Protein AF-A0A2P7TCC8-F1 (afdb_monomer_lite)

pLDDT: mean 78.81, std 8.93, range [52.03, 91.0]

Sequence (115 aa):
MKTFHYLALLPLLWLTAFYTLCIRTWLWVGHLPNSTSPNPTEIPFTIHYQLVYNSLIFVLSAPVLWVGATLFFWLFKKQSPLSQPKYLIFNFCSYFILFLIIQTDPFGLINWLAD

Secondary structure (DSSP, 8-state):
--HHHHHHHHHHHHHHHHHHHHHHHHHHHSS---TTSPPGGGS--SS-HHHHHHHHHHHHHHHHHHHHHHHHHHHHH---TTS-HHHHHHHHHHHHHHHHHHHH-GGGHHHHHH-

Foldseek 3Di:
DCVLLVLLCLLVVLVVVLVVLQVVLCVVQVHGDAPPRDQQVPDPDPPRLVVSVVSVVVNVCSVVVVVVVQVCCCVPVVDHPCPDVVSVVSSVVSVVVSVCCVVCVVRHSVVSSVD

Structure (mmCIF, N/CA/C/O backbone):
data_AF-A0A2P7TCC8-F1
#
_entry.id   AF-A0A2P7TCC8-F1
#
loop_
_atom_site.group_PDB
_atom_site.id
_atom_site.type_symbol
_atom_site.label_atom_id
_atom_site.label_alt_id
_atom_site.label_comp_id
_atom_site.label_asym_id
_atom_site.label_entity_id
_atom_site.label_seq_id
_atom_site.pdbx_PDB_ins_code
_atom_site.Cartn_x
_atom_site.Cartn_y
_atom_site.Cartn_z
_atom_site.occupancy
_atom_site.B_iso_or_equiv
_atom_site.auth_seq_id
_atom_site.auth_comp_id
_atom_site.auth_asym_id
_atom_site.auth_atom_id
_atom_site.pdbx_PDB_model_num
ATOM 1 N N . MET A 1 1 ? -9.837 -8.344 20.916 1.00 52.03 1 MET A N 1
ATOM 2 C CA . MET A 1 1 ? -9.873 -7.607 19.634 1.00 52.03 1 MET A CA 1
ATOM 3 C C . MET A 1 1 ? -8.461 -7.542 19.044 1.00 52.03 1 MET A C 1
ATOM 5 O O . MET A 1 1 ? -7.728 -6.624 19.365 1.00 52.03 1 MET A O 1
ATOM 9 N N . LYS A 1 2 ? -8.042 -8.548 18.258 1.00 53.28 2 LYS A N 1
ATOM 10 C CA . LYS A 1 2 ? -6.742 -8.559 17.538 1.00 53.28 2 LYS A CA 1
ATOM 11 C C . LYS A 1 2 ? -6.872 -8.106 16.073 1.00 53.28 2 LYS A C 1
ATOM 13 O O . LYS A 1 2 ? -5.881 -7.821 15.419 1.00 53.28 2 LYS A O 1
ATOM 18 N N . THR A 1 3 ? -8.100 -8.034 15.560 1.00 58.28 3 THR A N 1
ATOM 19 C CA . THR A 1 3 ? -8.433 -7.699 14.167 1.00 58.28 3 THR A CA 1
ATOM 20 C C . THR A 1 3 ? -8.056 -6.270 13.770 1.00 58.28 3 THR A C 1
ATOM 22 O O . THR A 1 3 ? -7.762 -6.019 12.607 1.00 58.28 3 THR A O 1
ATOM 25 N N . PHE A 1 4 ? -7.995 -5.345 14.729 1.00 59.75 4 PHE A N 1
ATOM 26 C CA . PHE A 1 4 ? -7.688 -3.935 14.472 1.00 59.75 4 PHE A CA 1
ATOM 27 C C . PHE A 1 4 ? -6.232 -3.674 14.077 1.00 59.75 4 PHE A C 1
ATOM 29 O O . PHE A 1 4 ? -5.958 -2.733 13.338 1.00 59.75 4 PHE A O 1
ATOM 36 N N . HIS A 1 5 ? -5.308 -4.533 14.505 1.00 63.31 5 HIS A N 1
ATOM 37 C CA . HIS A 1 5 ? -3.885 -4.431 14.180 1.00 63.31 5 HIS A CA 1
ATOM 38 C C . HIS A 1 5 ? -3.615 -4.654 12.694 1.00 63.31 5 HIS A C 1
ATOM 40 O O . HIS A 1 5 ? -2.797 -3.954 12.106 1.00 63.31 5 HIS A O 1
ATOM 46 N N . TYR A 1 6 ? -4.326 -5.602 12.081 1.00 67.62 6 TYR A N 1
ATOM 47 C CA . TYR A 1 6 ? -4.123 -5.973 10.679 1.00 67.62 6 TYR A CA 1
ATOM 48 C C . TYR A 1 6 ? -4.557 -4.865 9.714 1.00 67.62 6 TYR A C 1
ATOM 50 O O . TYR A 1 6 ? -3.947 -4.695 8.663 1.00 67.62 6 TYR A O 1
ATOM 58 N N . LEU A 1 7 ? -5.549 -4.055 10.098 1.00 69.00 7 LEU A N 1
ATOM 59 C CA . LEU A 1 7 ? -6.008 -2.928 9.283 1.00 69.00 7 LEU A CA 1
ATOM 60 C C . LEU A 1 7 ? -5.000 -1.776 9.235 1.00 69.00 7 LEU A C 1
ATOM 62 O O . LEU A 1 7 ? -4.937 -1.063 8.241 1.00 69.00 7 LEU A O 1
ATOM 66 N N . ALA A 1 8 ? -4.205 -1.598 10.290 1.00 69.56 8 ALA A N 1
ATOM 67 C CA . ALA A 1 8 ? -3.153 -0.585 10.309 1.00 69.56 8 ALA A CA 1
ATOM 68 C C . ALA A 1 8 ? -1.902 -1.017 9.521 1.00 69.56 8 ALA A C 1
ATOM 70 O O . ALA A 1 8 ? -1.089 -0.185 9.138 1.00 69.56 8 ALA A O 1
ATOM 71 N N . LEU A 1 9 ? -1.751 -2.318 9.259 1.00 82.06 9 LEU A N 1
ATOM 72 C CA . LEU A 1 9 ? -0.681 -2.845 8.414 1.00 82.06 9 LEU A CA 1
ATOM 73 C C . LEU A 1 9 ? -1.016 -2.764 6.922 1.00 82.06 9 LEU A C 1
ATOM 75 O O . LEU A 1 9 ? -0.092 -2.762 6.121 1.00 82.06 9 LEU A O 1
ATOM 79 N N . LEU A 1 10 ? -2.294 -2.664 6.538 1.00 85.88 10 LEU A N 1
ATOM 80 C CA . LEU A 1 10 ? -2.728 -2.583 5.135 1.00 85.88 10 LEU A CA 1
ATOM 81 C C . LEU A 1 10 ? -1.973 -1.540 4.294 1.00 85.88 10 LEU A C 1
ATOM 83 O O . LEU A 1 10 ? -1.409 -1.936 3.276 1.00 85.88 10 LEU A O 1
ATOM 87 N N . PRO A 1 11 ? -1.906 -0.251 4.682 1.00 86.50 11 PRO A N 1
ATOM 88 C CA . PRO A 1 11 ? -1.183 0.748 3.893 1.00 86.50 11 PRO A CA 1
ATOM 89 C C . PRO A 1 11 ? 0.315 0.439 3.790 1.00 86.50 11 PRO A C 1
ATOM 91 O O . PRO A 1 11 ? 0.908 0.631 2.735 1.00 86.50 11 PRO A O 1
ATOM 94 N N . LEU A 1 12 ? 0.925 -0.108 4.846 1.00 87.44 12 LEU A N 1
ATOM 95 C CA . LEU A 1 12 ? 2.339 -0.494 4.830 1.00 87.44 12 LEU A CA 1
ATOM 96 C C . LEU A 1 12 ? 2.599 -1.720 3.947 1.00 87.44 12 LEU A C 1
ATOM 98 O O . LEU A 1 12 ? 3.598 -1.752 3.239 1.00 87.44 12 LEU A O 1
ATOM 102 N N . LEU A 1 13 ? 1.700 -2.708 3.972 1.00 88.75 13 LEU A N 1
ATOM 103 C CA . LEU A 1 13 ? 1.754 -3.898 3.120 1.00 88.75 13 LEU A CA 1
ATOM 104 C C . LEU A 1 13 ? 1.553 -3.547 1.645 1.00 88.75 13 LEU A C 1
ATOM 106 O O . LEU A 1 13 ? 2.187 -4.129 0.769 1.00 88.75 13 LEU A O 1
ATOM 110 N N . TRP A 1 14 ? 0.681 -2.581 1.368 1.00 91.00 14 TRP A N 1
ATOM 111 C CA . TRP A 1 14 ? 0.507 -2.067 0.021 1.00 91.00 14 TRP A CA 1
ATOM 112 C C . TRP A 1 14 ? 1.756 -1.327 -0.455 1.00 91.00 14 TRP A C 1
ATOM 114 O O . TRP A 1 14 ? 2.245 -1.604 -1.546 1.00 91.00 14 TRP A O 1
ATOM 124 N N . LEU A 1 15 ? 2.331 -0.460 0.387 1.00 89.56 15 LEU A N 1
ATOM 125 C CA . LEU A 1 15 ? 3.576 0.243 0.070 1.00 89.56 15 LEU A CA 1
ATOM 126 C C . LEU A 1 15 ? 4.733 -0.722 -0.187 1.00 89.56 15 LEU A C 1
ATOM 128 O O . LEU A 1 15 ? 5.486 -0.525 -1.137 1.00 89.56 15 LEU A O 1
ATOM 132 N N . THR A 1 16 ? 4.884 -1.782 0.610 1.00 89.06 16 THR A N 1
ATOM 133 C CA . THR A 1 16 ? 5.926 -2.782 0.349 1.00 89.06 16 THR A CA 1
ATOM 134 C C . THR A 1 16 ? 5.684 -3.524 -0.958 1.00 89.06 16 THR A C 1
ATOM 136 O O . THR A 1 16 ? 6.639 -3.718 -1.708 1.00 89.06 16 THR A O 1
ATOM 139 N N . ALA A 1 17 ? 4.441 -3.893 -1.281 1.00 88.56 17 ALA A N 1
ATOM 140 C CA . ALA A 1 17 ? 4.114 -4.509 -2.567 1.00 88.56 17 ALA A CA 1
ATOM 141 C C . ALA A 1 17 ? 4.419 -3.570 -3.749 1.00 88.56 17 ALA A C 1
ATOM 143 O O . ALA A 1 17 ? 5.060 -3.986 -4.715 1.00 88.56 17 ALA A O 1
ATOM 144 N N . PHE A 1 18 ? 4.032 -2.300 -3.633 1.00 88.56 18 PHE A N 1
ATOM 145 C CA . PHE A 1 18 ? 4.299 -1.252 -4.613 1.00 88.56 18 PHE A CA 1
ATOM 146 C C . PHE A 1 18 ? 5.799 -1.039 -4.841 1.00 88.56 18 PHE A C 1
ATOM 148 O O . PHE A 1 18 ? 6.277 -1.191 -5.961 1.00 88.56 18 PHE A O 1
ATOM 155 N N . TYR A 1 19 ? 6.579 -0.792 -3.785 1.00 87.88 19 TYR A N 1
ATOM 156 C CA . TYR A 1 19 ? 8.023 -0.593 -3.928 1.00 87.88 19 TYR A CA 1
ATOM 157 C C . TYR A 1 19 ? 8.757 -1.851 -4.391 1.00 87.88 19 TYR A C 1
ATOM 159 O O . TYR A 1 19 ? 9.730 -1.742 -5.132 1.00 87.88 19 TYR A O 1
ATOM 167 N N . THR A 1 20 ? 8.291 -3.045 -4.017 1.00 87.75 20 THR A N 1
ATOM 168 C CA . THR A 1 20 ? 8.836 -4.299 -4.560 1.00 87.75 20 THR A CA 1
ATOM 169 C C . THR A 1 20 ? 8.644 -4.361 -6.075 1.00 87.75 20 THR A C 1
ATOM 171 O O . THR A 1 20 ? 9.563 -4.760 -6.790 1.00 87.75 20 THR A O 1
ATOM 174 N N . LEU A 1 21 ? 7.484 -3.925 -6.577 1.00 85.62 21 LEU A N 1
ATOM 175 C CA . LEU A 1 21 ? 7.222 -3.814 -8.010 1.00 85.62 21 LEU A CA 1
ATOM 176 C C . LEU A 1 21 ? 8.136 -2.763 -8.659 1.00 85.62 21 LEU A C 1
ATOM 178 O O . LEU A 1 21 ? 8.803 -3.085 -9.637 1.00 85.62 21 LEU A O 1
ATOM 182 N N . CYS A 1 22 ? 8.280 -1.571 -8.072 1.00 85.94 22 CYS A N 1
ATOM 183 C CA . CYS A 1 22 ? 9.173 -0.526 -8.590 1.00 85.94 22 CYS A CA 1
ATOM 184 C C . CYS A 1 22 ? 10.649 -0.960 -8.643 1.00 85.94 22 CYS A C 1
ATOM 186 O O . CYS A 1 22 ? 11.314 -0.752 -9.655 1.00 85.94 22 CYS A O 1
ATOM 188 N N . ILE A 1 23 ? 11.165 -1.586 -7.579 1.00 86.88 23 ILE A N 1
ATOM 189 C CA . ILE A 1 23 ? 12.545 -2.100 -7.517 1.00 86.88 23 ILE A CA 1
ATOM 190 C C . ILE A 1 23 ? 12.746 -3.193 -8.563 1.00 86.88 23 ILE A C 1
ATOM 192 O O . ILE A 1 23 ? 13.779 -3.248 -9.224 1.00 86.88 23 ILE A O 1
ATOM 196 N N . ARG A 1 24 ? 11.762 -4.073 -8.741 1.00 82.19 24 ARG A N 1
ATOM 197 C CA . ARG A 1 24 ? 11.857 -5.143 -9.731 1.00 82.19 24 ARG A CA 1
ATOM 198 C C . ARG A 1 24 ? 11.832 -4.604 -11.159 1.00 82.19 24 ARG A C 1
ATOM 200 O O . ARG A 1 24 ? 12.616 -5.065 -11.983 1.00 82.19 24 ARG A O 1
ATOM 207 N N . THR A 1 25 ? 10.985 -3.617 -11.437 1.00 82.06 25 THR A N 1
ATOM 208 C CA . THR A 1 25 ? 10.999 -2.888 -12.710 1.00 82.06 25 THR A CA 1
ATOM 209 C C . THR A 1 25 ? 12.348 -2.213 -12.926 1.00 82.06 25 THR A C 1
ATOM 211 O O . THR A 1 25 ? 12.914 -2.339 -14.006 1.00 82.06 25 THR A O 1
ATOM 214 N N . TRP A 1 26 ? 12.924 -1.597 -11.889 1.00 86.38 26 TRP A N 1
ATOM 215 C CA . TRP A 1 26 ? 14.268 -1.028 -11.960 1.00 86.38 26 TRP A CA 1
ATOM 216 C C . TRP A 1 26 ? 15.331 -2.063 -12.342 1.00 86.38 26 TRP A C 1
ATOM 218 O O . TRP A 1 26 ? 16.149 -1.796 -13.216 1.00 86.38 26 TRP A O 1
ATOM 228 N N . LEU A 1 27 ? 15.289 -3.262 -11.758 1.00 86.56 27 LEU A N 1
ATOM 229 C CA . LEU A 1 27 ? 16.219 -4.342 -12.102 1.00 86.56 27 LEU A CA 1
ATOM 230 C C . LEU A 1 27 ? 16.073 -4.837 -13.550 1.00 86.56 27 LEU A C 1
ATOM 232 O O . LEU A 1 27 ? 17.032 -5.377 -14.095 1.00 86.56 27 LEU A O 1
ATOM 236 N N . TRP A 1 28 ? 14.898 -4.679 -14.165 1.00 82.69 28 TRP A N 1
ATOM 237 C CA . TRP A 1 28 ? 14.645 -5.120 -15.539 1.00 82.69 28 TRP A CA 1
ATOM 238 C C . TRP A 1 28 ? 14.947 -4.033 -16.581 1.00 82.69 28 TRP A C 1
ATOM 240 O O . TRP A 1 28 ? 15.585 -4.317 -17.589 1.00 82.69 28 TRP A O 1
ATOM 250 N N . VAL A 1 29 ? 14.528 -2.790 -16.324 1.00 82.69 29 VAL A N 1
ATOM 251 C CA . VAL A 1 29 ? 14.688 -1.647 -17.245 1.00 82.69 29 VAL A CA 1
ATOM 252 C C . VAL A 1 29 ? 16.036 -0.932 -17.048 1.00 82.69 29 VAL A C 1
ATOM 254 O O . VAL A 1 29 ? 16.533 -0.266 -17.950 1.00 82.69 29 VAL A O 1
ATOM 257 N N . GLY A 1 30 ? 16.657 -1.056 -15.872 1.00 83.62 30 GLY A N 1
ATOM 258 C CA . GLY A 1 30 ? 17.926 -0.408 -15.517 1.00 83.62 30 GLY A CA 1
ATOM 259 C C . GLY A 1 30 ? 17.786 0.982 -14.881 1.00 83.62 30 GLY A C 1
ATOM 260 O O . GLY A 1 30 ? 18.757 1.503 -14.331 1.00 83.62 30 GLY A O 1
ATOM 261 N N . HIS A 1 31 ? 16.586 1.570 -14.872 1.00 81.50 31 HIS A N 1
ATOM 262 C CA . HIS A 1 31 ? 16.262 2.811 -14.150 1.00 81.50 31 HIS A CA 1
ATOM 263 C C . HIS A 1 31 ? 14.913 2.710 -13.413 1.00 81.50 31 HIS A C 1
ATOM 265 O O . HIS A 1 31 ? 14.106 1.832 -13.712 1.00 81.50 31 HIS A O 1
ATOM 271 N N . LEU A 1 32 ? 14.693 3.560 -12.402 1.00 80.25 32 LEU A N 1
ATOM 272 C CA . LEU A 1 32 ? 13.418 3.610 -11.676 1.00 80.25 32 LEU A CA 1
ATOM 273 C C . LEU A 1 32 ? 12.262 3.881 -12.655 1.00 80.25 32 LEU A C 1
ATOM 275 O O . LEU A 1 32 ? 12.453 4.688 -13.575 1.00 80.25 32 LEU A O 1
ATOM 279 N N . PRO A 1 33 ? 11.095 3.232 -12.468 1.00 77.50 33 PRO A N 1
ATOM 280 C CA . PRO A 1 33 ? 9.948 3.484 -13.318 1.00 77.50 33 PRO A CA 1
ATOM 281 C C . PRO A 1 33 ? 9.545 4.956 -13.261 1.00 77.50 33 PRO A C 1
ATOM 283 O O . PRO A 1 33 ? 9.558 5.573 -12.199 1.00 77.50 33 PRO A O 1
ATOM 286 N N . ASN A 1 34 ? 9.220 5.520 -14.413 1.00 76.69 34 ASN A N 1
ATOM 287 C CA . ASN A 1 34 ? 8.712 6.877 -14.548 1.00 76.69 34 ASN A CA 1
ATOM 288 C C . ASN A 1 34 ? 7.729 6.933 -15.728 1.00 76.69 34 ASN A C 1
ATOM 290 O O . ASN A 1 34 ? 7.506 5.933 -16.406 1.00 76.69 34 ASN A O 1
ATOM 294 N N . SER A 1 35 ? 7.190 8.112 -16.027 1.00 68.19 35 SER A N 1
ATOM 295 C CA . SER A 1 35 ? 6.262 8.316 -17.152 1.00 68.19 35 SER A CA 1
ATOM 296 C C . SER A 1 35 ? 6.848 8.004 -18.540 1.00 68.19 35 SER A C 1
ATOM 298 O O . SER A 1 35 ? 6.122 7.997 -19.527 1.00 68.19 35 SER A O 1
ATOM 300 N N . THR A 1 36 ? 8.159 7.768 -18.640 1.00 66.50 36 THR A N 1
ATOM 301 C CA . THR A 1 36 ? 8.845 7.376 -19.882 1.00 66.50 36 THR A CA 1
ATOM 302 C C . THR A 1 36 ? 9.225 5.894 -19.923 1.00 66.50 36 THR A C 1
ATOM 304 O O . THR A 1 36 ? 9.750 5.425 -20.931 1.00 66.50 36 THR A O 1
ATOM 307 N N . SER A 1 37 ? 8.991 5.154 -18.836 1.00 70.00 37 SER A N 1
ATOM 308 C CA . SER A 1 37 ? 9.248 3.718 -18.755 1.00 70.00 37 SER A CA 1
ATOM 309 C C . SER A 1 37 ? 8.237 2.921 -19.581 1.00 70.00 37 SER A C 1
ATOM 311 O O . SER A 1 37 ? 7.112 3.385 -19.770 1.00 70.00 37 SER A O 1
ATOM 313 N N . PRO A 1 38 ? 8.599 1.702 -20.030 1.00 68.56 38 PRO A N 1
ATOM 314 C CA . PRO A 1 38 ? 7.641 0.793 -20.651 1.00 68.56 38 PRO A CA 1
ATOM 315 C C . PRO A 1 38 ? 6.421 0.599 -19.746 1.00 68.56 38 PRO A C 1
ATOM 317 O O . PRO A 1 38 ? 6.537 0.612 -18.509 1.00 68.56 38 PRO A O 1
ATOM 320 N N . ASN A 1 39 ? 5.257 0.460 -20.380 1.00 70.31 39 ASN A N 1
ATOM 321 C CA . ASN A 1 39 ? 3.983 0.377 -19.681 1.00 70.31 39 ASN A CA 1
ATOM 322 C C . ASN A 1 39 ? 4.027 -0.817 -18.698 1.00 70.31 39 ASN A C 1
ATOM 324 O O . ASN A 1 39 ? 4.567 -1.873 -19.052 1.00 70.31 39 ASN A O 1
ATOM 328 N N . PRO A 1 40 ? 3.493 -0.692 -17.466 1.00 67.44 40 PRO A N 1
ATOM 329 C CA . PRO A 1 40 ? 3.470 -1.787 -16.492 1.00 67.44 40 PRO A CA 1
ATOM 330 C C . PRO A 1 40 ? 2.923 -3.113 -17.046 1.00 67.44 40 PRO A C 1
ATOM 332 O O . PRO A 1 40 ? 3.309 -4.186 -16.575 1.00 67.44 40 PRO A O 1
ATOM 335 N N . THR A 1 41 ? 2.038 -3.042 -18.046 1.00 67.88 41 THR A N 1
ATOM 336 C CA . THR A 1 41 ? 1.454 -4.188 -18.764 1.00 67.88 41 THR A CA 1
ATOM 337 C C . THR A 1 41 ? 2.458 -5.001 -19.578 1.00 67.88 41 THR A C 1
ATOM 339 O O . THR A 1 41 ? 2.252 -6.198 -19.776 1.00 67.88 41 THR A O 1
ATOM 342 N N . GLU A 1 42 ? 3.540 -4.380 -20.043 1.00 72.19 42 GLU A N 1
ATOM 343 C CA . GLU A 1 42 ? 4.527 -4.993 -20.938 1.00 72.19 42 GLU A CA 1
ATOM 344 C C . GLU A 1 42 ? 5.586 -5.794 -20.176 1.00 72.19 42 GLU A C 1
ATOM 346 O O . GLU A 1 42 ? 6.356 -6.552 -20.772 1.00 72.19 42 GLU A O 1
ATOM 351 N N . ILE A 1 43 ? 5.633 -5.651 -18.849 1.00 73.19 43 ILE A N 1
ATOM 352 C CA . ILE A 1 43 ? 6.666 -6.280 -18.041 1.00 73.19 43 ILE A CA 1
ATOM 353 C C . ILE A 1 43 ? 6.237 -7.706 -17.657 1.00 73.19 43 ILE A C 1
ATOM 355 O O . ILE A 1 43 ? 5.177 -7.889 -17.049 1.00 73.19 43 ILE A O 1
ATOM 359 N N . PRO A 1 44 ? 7.041 -8.745 -17.964 1.00 71.00 44 PRO A N 1
ATOM 360 C CA . PRO A 1 44 ? 6.642 -10.141 -17.793 1.00 71.00 44 PRO A CA 1
AT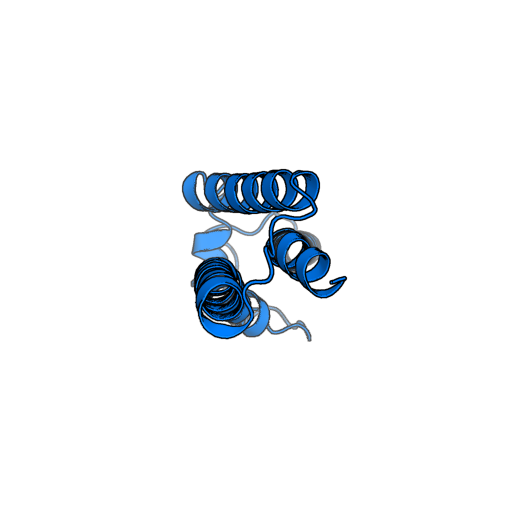OM 361 C C . PRO A 1 44 ? 6.711 -10.581 -16.321 1.00 71.00 44 PRO A C 1
ATOM 363 O O . PRO A 1 44 ? 7.601 -11.334 -15.916 1.00 71.00 44 PRO A O 1
ATOM 366 N N . PHE A 1 45 ? 5.775 -10.116 -15.488 1.00 68.06 45 PHE A N 1
ATOM 367 C CA . PHE A 1 45 ? 5.737 -10.420 -14.057 1.00 68.06 45 PHE A CA 1
ATOM 368 C C . PHE A 1 45 ? 4.423 -11.063 -13.592 1.00 68.06 45 PHE A C 1
ATOM 370 O O . PHE A 1 45 ? 3.326 -10.669 -13.968 1.00 68.06 45 PHE A O 1
ATOM 377 N N . THR A 1 46 ? 4.561 -12.052 -12.700 1.00 58.44 46 THR A N 1
ATOM 378 C CA . THR A 1 46 ? 3.472 -12.871 -12.131 1.00 58.44 46 THR A CA 1
ATOM 379 C C . THR A 1 46 ? 2.580 -12.115 -11.142 1.00 58.44 46 THR A C 1
ATOM 381 O O . THR A 1 46 ? 1.416 -12.463 -10.970 1.00 58.44 46 THR A O 1
ATOM 384 N N . ILE A 1 47 ? 3.106 -11.080 -10.475 1.00 62.00 47 ILE A N 1
ATOM 385 C CA . ILE A 1 47 ? 2.274 -10.151 -9.705 1.00 62.00 47 ILE A CA 1
ATOM 386 C C . ILE A 1 47 ? 1.765 -9.139 -10.720 1.00 62.00 47 ILE A C 1
ATOM 388 O O . ILE A 1 47 ? 2.497 -8.223 -11.087 1.00 62.00 47 ILE A O 1
ATOM 392 N N . HIS A 1 48 ? 0.541 -9.341 -11.210 1.00 72.19 48 HIS A N 1
ATOM 393 C CA . HIS A 1 48 ? -0.088 -8.378 -12.103 1.00 72.19 48 HIS A CA 1
ATOM 394 C C . HIS A 1 48 ? -0.060 -7.003 -11.431 1.00 72.19 48 HIS A C 1
ATOM 396 O O . HIS A 1 48 ? -0.620 -6.841 -10.348 1.00 72.19 48 HIS A O 1
ATOM 402 N N . TYR A 1 49 ? 0.577 -6.019 -12.068 1.00 76.88 49 TYR A N 1
ATOM 403 C CA . TYR A 1 49 ? 0.528 -4.606 -11.675 1.00 76.88 49 TYR A CA 1
ATOM 404 C C . TYR A 1 49 ? -0.920 -4.173 -11.357 1.00 76.88 49 TYR A C 1
ATOM 406 O O . TYR A 1 49 ? -1.165 -3.483 -10.370 1.00 76.88 49 TYR A O 1
ATOM 414 N N . GLN A 1 50 ? -1.889 -4.723 -12.101 1.00 81.12 50 GLN A N 1
ATOM 415 C CA . GLN A 1 50 ? -3.325 -4.569 -11.891 1.00 81.12 50 GLN A CA 1
ATOM 416 C C . GLN A 1 50 ? -3.783 -4.958 -10.479 1.00 81.12 50 GLN A C 1
ATOM 418 O O . GLN A 1 50 ? -4.673 -4.324 -9.925 1.00 81.12 50 GLN A O 1
ATOM 423 N N . LEU A 1 51 ? -3.200 -5.993 -9.870 1.00 84.88 51 LEU A N 1
ATOM 424 C CA . LEU A 1 51 ? -3.512 -6.397 -8.500 1.00 84.88 51 LEU A CA 1
ATOM 425 C C . LEU A 1 51 ? -3.016 -5.351 -7.498 1.00 84.88 51 LEU A C 1
ATOM 427 O O . LEU A 1 51 ? -3.752 -5.008 -6.576 1.00 84.88 51 LEU A O 1
ATOM 431 N N . VAL A 1 52 ? -1.810 -4.806 -7.695 1.00 86.19 52 VAL A N 1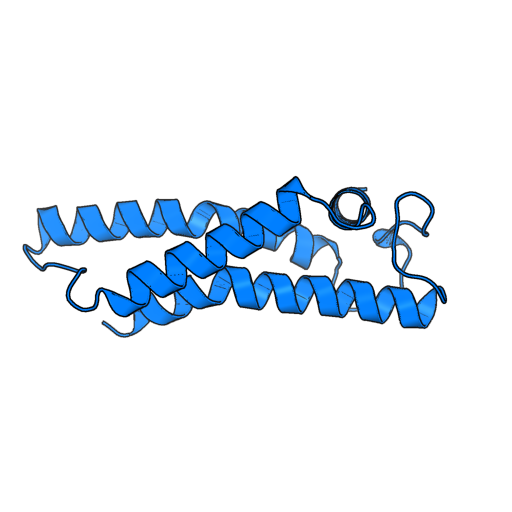
ATOM 432 C CA . VAL A 1 52 ? -1.273 -3.725 -6.851 1.00 86.19 52 VAL A CA 1
ATOM 433 C C . VAL A 1 52 ? -2.143 -2.475 -6.996 1.00 86.19 52 VAL A C 1
ATOM 435 O O . VAL A 1 52 ? -2.596 -1.938 -5.985 1.00 86.19 52 VAL A O 1
ATOM 438 N N . TYR A 1 53 ? -2.484 -2.088 -8.225 1.00 84.81 53 TYR A N 1
ATOM 439 C CA . TYR A 1 53 ? -3.374 -0.962 -8.503 1.00 84.81 53 TYR A CA 1
ATOM 440 C C . TYR A 1 53 ? -4.772 -1.154 -7.893 1.00 84.81 53 TYR A C 1
ATOM 442 O O . TYR A 1 53 ? -5.223 -0.341 -7.091 1.00 84.81 53 TYR A O 1
ATOM 450 N N . ASN A 1 54 ? -5.440 -2.279 -8.161 1.00 86.69 54 ASN A N 1
ATOM 451 C CA . ASN A 1 54 ? -6.775 -2.560 -7.623 1.00 86.69 54 ASN A CA 1
ATOM 452 C C . ASN A 1 54 ? -6.773 -2.636 -6.088 1.00 86.69 54 ASN A C 1
ATOM 454 O O . ASN A 1 54 ? -7.729 -2.214 -5.435 1.00 86.69 54 ASN A O 1
ATOM 458 N N . SER A 1 55 ? -5.697 -3.157 -5.490 1.00 88.25 55 SER A N 1
ATOM 459 C CA . SER A 1 55 ? -5.574 -3.224 -4.033 1.00 88.25 55 SER A CA 1
ATOM 460 C C . SER A 1 55 ? -5.434 -1.846 -3.374 1.00 88.25 55 SER A C 1
ATOM 462 O O . SER A 1 55 ? -5.791 -1.717 -2.203 1.00 88.25 55 SER A O 1
ATOM 464 N N . LEU A 1 56 ? -5.031 -0.800 -4.111 1.00 88.19 56 LEU A N 1
ATOM 465 C CA . LEU A 1 56 ? -5.015 0.575 -3.600 1.00 88.19 56 LEU A CA 1
ATOM 466 C C . LEU A 1 56 ? -6.427 1.043 -3.227 1.00 88.19 56 LEU A C 1
ATOM 468 O O . LEU A 1 56 ? -6.619 1.609 -2.154 1.00 88.19 56 LEU A O 1
ATOM 472 N N . ILE A 1 57 ? -7.434 0.741 -4.054 1.00 86.50 57 ILE A N 1
ATOM 473 C CA . ILE A 1 57 ? -8.841 1.074 -3.767 1.00 86.50 57 ILE A CA 1
ATOM 474 C C . ILE A 1 57 ? -9.280 0.419 -2.452 1.00 86.50 57 ILE A C 1
ATOM 476 O O . ILE A 1 57 ? -9.899 1.060 -1.600 1.00 86.50 57 ILE A O 1
ATOM 480 N N . PHE A 1 58 ? -8.912 -0.849 -2.253 1.00 85.50 58 PHE A N 1
ATOM 481 C CA . PHE A 1 58 ? -9.227 -1.569 -1.024 1.00 85.50 58 PHE A CA 1
ATOM 482 C C . PHE A 1 58 ? -8.573 -0.910 0.198 1.00 85.50 58 PHE A C 1
ATOM 484 O O . PHE A 1 58 ? -9.251 -0.656 1.195 1.00 85.50 58 PHE A O 1
ATOM 491 N N . VAL A 1 59 ? -7.288 -0.560 0.099 1.00 87.81 59 VAL A N 1
ATOM 492 C CA . VAL A 1 59 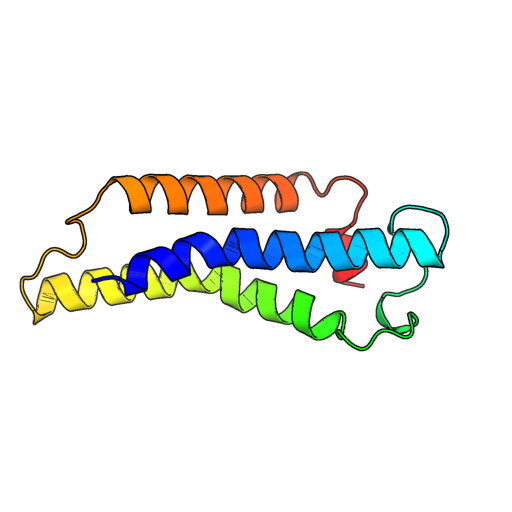? -6.537 0.126 1.162 1.00 87.81 59 VAL A CA 1
ATOM 493 C C . VAL A 1 59 ? -7.172 1.473 1.501 1.00 87.81 59 VAL A C 1
ATOM 495 O O . VAL A 1 59 ? -7.396 1.753 2.673 1.00 87.81 59 VAL A O 1
ATOM 498 N N . LEU A 1 60 ? -7.546 2.278 0.504 1.00 86.00 60 LEU A N 1
ATOM 499 C CA . LEU A 1 60 ? -8.178 3.584 0.721 1.00 86.00 60 LEU A CA 1
ATOM 500 C C . LEU A 1 60 ? -9.594 3.479 1.312 1.00 86.00 60 LEU A C 1
ATOM 502 O O . LEU A 1 60 ? -10.026 4.373 2.037 1.00 86.00 60 LEU A O 1
ATOM 506 N N . SER A 1 61 ? -10.313 2.384 1.048 1.00 85.00 61 SER A N 1
ATOM 507 C CA . SER A 1 61 ? -11.657 2.142 1.596 1.00 85.00 61 SER A CA 1
ATOM 508 C C . SER A 1 61 ? -11.659 1.595 3.034 1.00 85.00 61 SER A C 1
ATOM 510 O O . SER A 1 61 ? -12.646 1.739 3.763 1.00 85.00 61 SER A O 1
ATOM 512 N N . ALA A 1 62 ? -10.553 0.993 3.478 1.00 83.62 62 ALA A N 1
ATOM 513 C CA . ALA A 1 62 ? -10.458 0.327 4.774 1.00 83.62 62 ALA A CA 1
ATOM 514 C C . ALA A 1 62 ? -10.690 1.249 5.997 1.00 83.62 62 ALA A C 1
ATOM 516 O O . ALA A 1 62 ? -11.347 0.793 6.938 1.00 83.62 62 ALA A O 1
ATOM 517 N N . PRO A 1 63 ? -10.259 2.530 6.023 1.00 81.38 63 PRO A N 1
ATOM 518 C CA . PRO A 1 63 ? -10.598 3.462 7.101 1.00 81.38 63 PRO A CA 1
ATOM 519 C C . PRO A 1 63 ? -12.102 3.709 7.227 1.00 81.38 63 PRO A C 1
ATOM 521 O O . PRO A 1 63 ? -12.623 3.774 8.337 1.00 81.38 63 PRO A O 1
ATOM 524 N N . VAL A 1 64 ? -12.821 3.798 6.104 1.00 82.75 64 VAL A N 1
ATOM 525 C CA . VAL A 1 64 ? -14.276 4.015 6.098 1.00 82.75 64 VAL A CA 1
ATOM 526 C C . VAL A 1 64 ? -14.991 2.800 6.687 1.00 82.75 64 VAL A C 1
ATOM 528 O O . VAL A 1 64 ? -15.833 2.941 7.576 1.00 82.75 64 VAL A O 1
ATOM 531 N N . LEU A 1 65 ? -14.597 1.595 6.262 1.00 82.12 65 LEU A N 1
ATOM 532 C CA . LEU A 1 65 ? -15.101 0.339 6.825 1.00 82.12 65 LEU A CA 1
ATOM 533 C C . LEU A 1 65 ? -14.783 0.222 8.321 1.00 82.12 65 LEU A C 1
ATOM 535 O O . LEU A 1 65 ? -15.612 -0.245 9.103 1.00 82.12 65 LEU A O 1
ATOM 539 N N . TRP A 1 66 ? -13.602 0.686 8.733 1.00 78.75 66 TRP A N 1
ATOM 540 C CA . TRP A 1 66 ? -13.184 0.707 10.129 1.00 78.75 66 TRP A CA 1
ATOM 541 C C . TRP A 1 66 ? -14.045 1.645 10.983 1.00 78.75 66 TRP A C 1
ATOM 543 O O . TRP A 1 66 ? -14.518 1.233 12.046 1.00 78.75 66 TRP A O 1
ATOM 553 N N 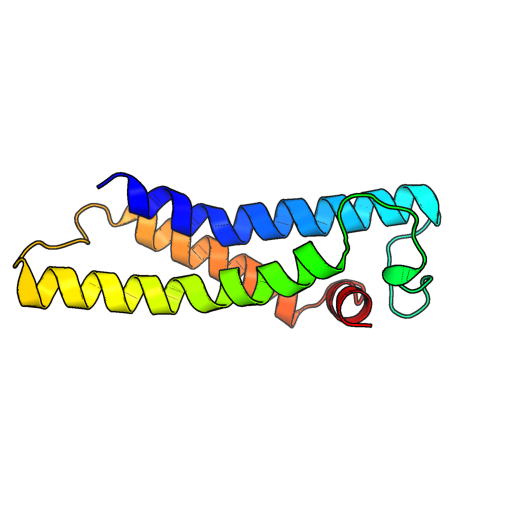. VAL A 1 67 ? -14.301 2.872 10.521 1.00 80.31 67 VAL A N 1
ATOM 554 C CA . VAL A 1 67 ? -15.190 3.825 11.207 1.00 80.31 67 VAL A CA 1
ATOM 555 C C . VAL A 1 67 ? -16.608 3.258 11.301 1.00 80.31 67 VAL A C 1
ATOM 557 O O . VAL A 1 67 ? -17.195 3.260 12.383 1.00 80.31 67 VAL A O 1
ATOM 560 N N . GLY A 1 68 ? -17.133 2.696 10.208 1.00 81.88 68 GLY A N 1
ATOM 561 C CA . GLY A 1 68 ? -18.455 2.066 10.182 1.00 81.88 68 GLY A CA 1
ATOM 562 C C . GLY A 1 68 ? -18.580 0.905 11.173 1.00 81.88 68 GLY A C 1
ATOM 563 O O . GLY A 1 68 ? -19.527 0.857 11.959 1.00 81.88 68 GLY A O 1
ATOM 564 N N . ALA A 1 69 ? -17.590 0.008 11.213 1.00 80.06 69 ALA A N 1
ATOM 565 C CA . ALA A 1 69 ? -17.556 -1.093 12.175 1.00 80.06 69 ALA A CA 1
ATOM 566 C C . ALA A 1 69 ? -17.470 -0.583 13.623 1.00 80.06 69 ALA A C 1
ATOM 568 O O . ALA A 1 69 ? -18.177 -1.071 14.503 1.00 80.06 69 ALA A O 1
ATOM 569 N N . THR A 1 70 ? -16.637 0.427 13.871 1.00 77.06 70 THR A N 1
ATOM 570 C CA . THR A 1 70 ? -16.460 1.056 15.189 1.00 77.06 70 THR A CA 1
ATOM 571 C C . THR A 1 70 ? -17.776 1.647 15.697 1.00 77.06 70 THR A C 1
ATOM 573 O O . THR A 1 70 ? -18.172 1.372 16.832 1.00 77.06 70 THR A O 1
ATOM 576 N N . LEU A 1 71 ? -18.492 2.387 14.846 1.00 81.50 71 LEU A N 1
ATOM 577 C CA . LEU A 1 71 ? -19.814 2.935 15.154 1.00 81.50 71 LEU A CA 1
ATOM 578 C C . LEU A 1 71 ? -20.841 1.830 15.413 1.00 81.50 71 LEU A C 1
ATOM 580 O O . LEU A 1 71 ? -21.581 1.903 16.391 1.00 81.50 71 LEU A O 1
ATOM 584 N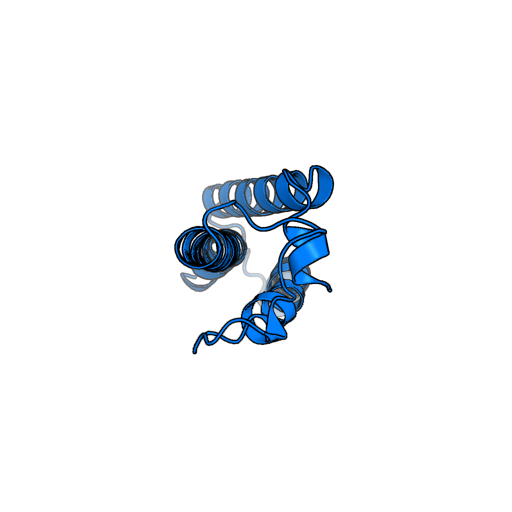 N . PHE A 1 72 ? -20.853 0.776 14.595 1.00 83.56 72 PHE A N 1
ATOM 585 C CA . PHE A 1 72 ? -21.755 -0.359 14.777 1.00 83.56 72 PHE A CA 1
ATOM 586 C C . PHE A 1 72 ? -21.551 -1.053 16.136 1.00 83.56 72 PHE A C 1
ATOM 588 O O . PHE A 1 72 ? -22.507 -1.263 16.881 1.00 83.56 72 PHE A O 1
ATOM 595 N N . PHE A 1 73 ? -20.308 -1.367 16.514 1.00 80.06 73 PHE A N 1
ATOM 596 C CA . PHE A 1 73 ? -20.021 -1.983 17.816 1.00 80.06 73 PHE A CA 1
ATOM 597 C C . PHE A 1 73 ? -20.353 -1.055 18.990 1.00 80.06 73 PHE A C 1
ATOM 599 O O . PHE A 1 73 ? -20.852 -1.518 20.020 1.00 80.06 73 PHE A O 1
ATOM 606 N N . TRP A 1 74 ? -20.130 0.248 18.833 1.00 78.75 74 TRP A N 1
ATOM 607 C CA . TRP A 1 74 ? -20.485 1.223 19.857 1.00 78.75 74 TRP A CA 1
ATOM 608 C C . TRP A 1 74 ? -22.005 1.306 20.067 1.00 78.75 74 TRP A C 1
ATOM 610 O O . TRP A 1 74 ? -22.469 1.177 21.201 1.00 78.75 74 TRP A O 1
ATOM 620 N N . LEU A 1 75 ? -22.778 1.420 18.981 1.00 83.81 75 LEU A N 1
ATOM 621 C CA . LEU A 1 75 ? -24.239 1.555 19.016 1.00 83.81 75 LEU A CA 1
ATOM 622 C C . LEU A 1 75 ? -24.949 0.274 19.474 1.00 83.81 75 LEU A C 1
ATOM 624 O O . LEU A 1 75 ? -25.844 0.332 20.313 1.00 83.81 75 LEU A O 1
ATOM 628 N N . PHE A 1 76 ? -24.551 -0.889 18.947 1.00 82.50 76 PHE A N 1
ATOM 629 C CA . PHE A 1 76 ? -25.303 -2.137 19.134 1.00 82.50 76 PHE A CA 1
ATOM 630 C C . PHE A 1 76 ? -24.748 -3.048 20.231 1.00 82.50 76 PHE A C 1
ATOM 632 O O . PHE A 1 76 ? -25.494 -3.839 20.806 1.00 82.50 76 PHE A O 1
ATOM 639 N N . LYS A 1 77 ? -23.448 -2.972 20.538 1.00 77.12 77 LYS A N 1
ATOM 640 C CA . LYS A 1 77 ? -22.798 -3.852 21.528 1.00 77.12 77 LYS A CA 1
ATOM 641 C C . LYS A 1 77 ? -22.377 -3.116 22.803 1.00 77.12 77 LYS A C 1
ATOM 643 O O . LYS A 1 77 ? -21.898 -3.777 23.721 1.00 77.12 77 LYS A O 1
ATOM 648 N N . LYS A 1 78 ? -22.546 -1.782 22.873 1.00 71.00 78 LYS A N 1
ATOM 649 C CA . LYS A 1 78 ? -22.091 -0.907 23.980 1.00 71.00 78 LYS A CA 1
ATOM 650 C C . LYS A 1 78 ? -20.640 -1.170 24.406 1.00 71.00 78 LYS A C 1
ATOM 652 O O . LYS A 1 78 ? -20.256 -0.939 25.549 1.00 71.00 78 LYS A O 1
ATOM 657 N N . GLN A 1 79 ? -19.828 -1.684 23.488 1.00 69.25 79 GLN A N 1
ATOM 658 C CA . GLN A 1 79 ? -18.447 -2.057 23.740 1.00 69.25 79 GLN A CA 1
ATOM 659 C C . GLN A 1 79 ? -17.579 -0.999 23.077 1.00 69.25 79 GLN A C 1
ATOM 661 O O . GLN A 1 79 ? -17.737 -0.749 21.886 1.00 69.25 79 GLN A O 1
ATOM 666 N N . SER A 1 80 ? -16.691 -0.355 23.836 1.00 64.12 80 SER A N 1
ATOM 667 C CA . SER A 1 80 ? -15.774 0.631 23.265 1.00 64.12 80 SER A CA 1
ATOM 668 C C . SER A 1 80 ? -14.665 -0.090 22.486 1.00 64.12 80 SER A C 1
ATOM 670 O O . SER A 1 80 ? -13.832 -0.763 23.103 1.00 64.12 80 SER A O 1
ATOM 672 N N . PRO A 1 81 ? -14.603 0.035 21.146 1.00 61.72 81 PRO A N 1
ATOM 673 C CA . PRO A 1 81 ? -13.509 -0.533 20.356 1.00 61.72 81 PRO A CA 1
ATOM 674 C C . PRO A 1 81 ? -12.173 0.195 20.595 1.00 61.72 81 PRO A C 1
ATOM 676 O O . PRO A 1 81 ? -11.113 -0.340 20.277 1.00 61.72 81 PRO A O 1
ATOM 679 N N . LEU A 1 82 ? -12.204 1.376 21.224 1.00 64.50 82 LEU A N 1
ATOM 680 C CA . LEU A 1 82 ? -11.065 2.264 21.489 1.00 64.50 82 LEU A CA 1
ATOM 681 C C . LEU A 1 82 ? -10.155 1.831 22.651 1.00 64.50 82 LEU A C 1
ATOM 683 O O . LEU A 1 82 ? -9.340 2.617 23.124 1.00 64.50 82 LEU A O 1
ATOM 687 N N . SER A 1 83 ? -10.230 0.577 23.098 1.00 60.72 83 SER A N 1
ATOM 688 C CA . SER A 1 83 ? -9.448 0.075 24.241 1.00 60.72 83 SER A CA 1
ATOM 689 C C . SER A 1 83 ? -7.916 0.190 24.097 1.00 60.72 83 SER A C 1
ATOM 691 O O . SER A 1 83 ? -7.194 -0.069 25.058 1.00 60.72 83 SER A O 1
ATOM 693 N N . GLN A 1 84 ? -7.393 0.547 22.914 1.00 69.44 84 GLN A N 1
ATOM 694 C CA . GLN A 1 84 ? -5.957 0.566 22.626 1.00 69.44 84 GLN A CA 1
ATOM 695 C C . GLN A 1 84 ? -5.548 1.755 21.720 1.00 69.44 84 GLN A C 1
ATOM 697 O O . GLN A 1 84 ? -5.365 1.577 20.512 1.00 69.44 84 GLN A O 1
ATOM 702 N N . PRO A 1 85 ? -5.335 2.963 22.283 1.00 71.50 85 PRO A N 1
ATOM 703 C CA . PRO A 1 85 ? -5.059 4.194 21.522 1.00 71.50 85 PRO A CA 1
ATOM 704 C C . PRO A 1 85 ? -3.784 4.135 20.666 1.00 71.50 85 PRO A C 1
ATOM 706 O O . PRO A 1 85 ? -3.704 4.774 19.621 1.00 71.50 85 PRO A O 1
ATOM 709 N N . LYS A 1 86 ? -2.806 3.305 21.047 1.00 78.50 86 LYS A N 1
ATOM 710 C CA . LYS A 1 86 ? -1.576 3.086 20.270 1.00 78.50 86 LYS A CA 1
ATOM 711 C C . LYS A 1 86 ? -1.824 2.606 18.832 1.00 78.50 86 LYS A C 1
ATOM 713 O O . LYS A 1 86 ? -1.083 2.993 17.936 1.00 78.50 86 LYS A O 1
ATOM 718 N N . TYR A 1 87 ? -2.867 1.808 18.586 1.00 75.19 87 TYR A N 1
ATOM 719 C CA . TYR A 1 87 ? -3.171 1.318 17.232 1.00 75.19 87 TYR A CA 1
ATOM 720 C C . TYR A 1 87 ? -3.874 2.356 16.375 1.00 75.19 87 TYR A C 1
ATOM 722 O O . TYR A 1 87 ? -3.721 2.339 15.162 1.00 75.19 87 TYR A O 1
ATOM 730 N N . LEU A 1 88 ? -4.591 3.279 17.009 1.00 76.06 88 LEU A N 1
ATOM 731 C CA . LEU A 1 88 ? -5.178 4.438 16.352 1.00 76.06 88 LEU A CA 1
ATOM 732 C C . LEU A 1 88 ? -4.093 5.377 15.829 1.00 76.06 88 LEU A C 1
ATOM 734 O O . LEU A 1 88 ? -4.117 5.742 14.659 1.00 76.06 88 LEU A O 1
ATOM 738 N N . ILE A 1 89 ? -3.108 5.690 16.676 1.00 81.94 89 ILE A N 1
ATOM 739 C CA . ILE A 1 89 ? -1.953 6.509 16.292 1.00 81.94 89 ILE A CA 1
ATOM 740 C C . ILE A 1 89 ? -1.179 5.824 15.163 1.00 81.94 89 ILE A C 1
ATOM 742 O O . ILE A 1 89 ? -0.909 6.447 14.144 1.00 81.94 89 ILE A O 1
ATOM 746 N N . PHE A 1 90 ? -0.876 4.530 15.305 1.00 83.25 90 PHE A N 1
ATOM 747 C CA . PHE A 1 90 ? -0.155 3.782 14.273 1.00 83.25 90 PHE A CA 1
ATOM 748 C C . PHE A 1 90 ? -0.913 3.744 12.936 1.00 83.25 90 PHE A C 1
ATOM 750 O O . PHE A 1 90 ? -0.314 3.974 11.888 1.00 83.25 90 PHE A O 1
ATOM 757 N N . ASN A 1 91 ? -2.232 3.521 12.968 1.00 81.56 91 ASN A N 1
ATOM 758 C CA . ASN A 1 91 ? -3.079 3.559 11.778 1.00 81.56 91 ASN A CA 1
ATOM 759 C C . ASN A 1 91 ? -3.029 4.951 11.127 1.00 81.56 91 ASN A C 1
ATOM 761 O O . ASN A 1 91 ? -2.663 5.060 9.959 1.00 81.56 91 ASN A O 1
ATOM 765 N N . PHE A 1 92 ? -3.248 6.017 11.899 1.00 83.62 92 PHE A N 1
ATOM 766 C CA . PHE A 1 92 ? -3.173 7.389 11.398 1.00 83.62 92 PHE A CA 1
ATOM 767 C C . PHE A 1 92 ? -1.812 7.706 10.763 1.00 83.62 92 PHE A C 1
ATOM 769 O O . PHE A 1 92 ? -1.763 8.194 9.639 1.00 83.62 92 PHE A O 1
ATOM 776 N N . CYS A 1 93 ? -0.705 7.352 11.424 1.00 88.12 93 CYS A N 1
ATOM 777 C CA . CYS A 1 93 ? 0.639 7.529 10.873 1.00 88.12 93 CYS A CA 1
ATOM 778 C C . CYS A 1 93 ? 0.835 6.756 9.562 1.00 88.12 93 CYS A C 1
ATOM 780 O O . CYS A 1 93 ? 1.393 7.298 8.613 1.00 88.12 93 CYS A O 1
ATOM 782 N N . SER A 1 94 ? 0.365 5.510 9.486 1.00 87.00 94 SER A N 1
ATOM 783 C CA . SER A 1 94 ? 0.528 4.675 8.292 1.00 87.00 94 SER A CA 1
ATOM 784 C C . SER A 1 94 ? -0.231 5.218 7.073 1.00 87.00 94 SER A C 1
ATOM 786 O O . SER A 1 94 ? 0.325 5.267 5.976 1.00 87.00 94 SER A O 1
ATOM 788 N N . TYR A 1 95 ? -1.459 5.713 7.265 1.00 86.94 95 TYR A N 1
ATOM 789 C CA . TYR A 1 95 ? -2.223 6.374 6.205 1.00 86.94 95 TYR A CA 1
ATOM 790 C C . TYR A 1 95 ? -1.671 7.756 5.871 1.00 86.94 95 TYR A C 1
ATOM 792 O O . TYR A 1 95 ? -1.696 8.143 4.708 1.00 86.94 95 TYR A O 1
ATOM 800 N N . PHE A 1 96 ? -1.136 8.486 6.851 1.00 89.12 96 PHE A N 1
ATOM 801 C CA . PHE A 1 96 ? -0.484 9.770 6.606 1.00 89.12 96 PHE A CA 1
ATOM 802 C C . PHE A 1 96 ? 0.763 9.611 5.727 1.00 89.12 96 PHE A C 1
ATOM 804 O O . PHE A 1 96 ? 0.946 10.374 4.785 1.00 89.12 96 PHE A O 1
ATOM 811 N N . ILE A 1 97 ? 1.580 8.580 5.968 1.00 88.25 97 ILE A N 1
ATOM 812 C CA . ILE A 1 97 ? 2.724 8.248 5.106 1.00 88.25 97 ILE A CA 1
ATOM 813 C C . ILE A 1 97 ? 2.252 7.902 3.691 1.00 88.25 97 ILE A C 1
ATOM 815 O O . ILE A 1 97 ? 2.785 8.445 2.726 1.00 88.25 97 ILE A O 1
ATOM 819 N N . LEU A 1 98 ? 1.237 7.039 3.559 1.00 88.38 98 LEU A N 1
ATOM 820 C CA . LEU A 1 98 ? 0.664 6.691 2.256 1.00 88.38 98 LEU A CA 1
ATOM 821 C C . LEU A 1 98 ? 0.155 7.939 1.517 1.00 88.38 98 LEU A C 1
ATOM 823 O O . LEU A 1 98 ? 0.439 8.112 0.337 1.00 88.38 98 LEU A O 1
ATOM 827 N N . PHE A 1 99 ? -0.547 8.829 2.219 1.00 88.56 99 PHE A N 1
ATOM 828 C CA . PHE A 1 99 ? -1.047 10.089 1.677 1.00 88.56 99 PHE A CA 1
ATOM 829 C C . PHE A 1 99 ? 0.084 10.997 1.185 1.00 88.56 99 PHE A C 1
ATOM 831 O O . PHE A 1 99 ? 0.009 11.501 0.068 1.00 88.56 99 PHE A O 1
ATOM 838 N N . LEU A 1 100 ? 1.155 11.160 1.970 1.00 88.88 100 LEU A N 1
ATOM 839 C CA . LEU A 1 100 ? 2.322 11.940 1.555 1.00 88.88 100 LEU A CA 1
ATOM 840 C C . LEU A 1 100 ? 2.970 11.360 0.297 1.00 88.88 100 LEU A C 1
ATOM 842 O O . LEU A 1 100 ? 3.318 12.119 -0.602 1.00 88.88 100 LEU A O 1
ATOM 846 N N . ILE A 1 101 ? 3.105 10.035 0.205 1.00 85.44 101 ILE A N 1
ATOM 847 C CA . ILE A 1 101 ? 3.670 9.371 -0.978 1.00 85.44 101 ILE A CA 1
ATOM 848 C C . ILE A 1 101 ? 2.782 9.602 -2.202 1.00 85.44 101 ILE A C 1
ATOM 850 O O . ILE A 1 101 ? 3.300 9.945 -3.258 1.00 85.44 101 ILE A O 1
ATOM 854 N N . ILE A 1 102 ? 1.459 9.484 -2.054 1.00 85.19 102 ILE A N 1
ATOM 855 C CA . ILE A 1 102 ? 0.524 9.726 -3.158 1.00 85.19 102 ILE A CA 1
ATOM 856 C C . ILE A 1 102 ? 0.563 11.184 -3.617 1.00 85.19 102 ILE A C 1
ATOM 858 O O . ILE A 1 102 ? 0.565 11.453 -4.812 1.00 85.19 102 ILE A O 1
ATOM 862 N N . GLN A 1 103 ? 0.604 12.129 -2.680 1.00 85.31 103 GLN A N 1
ATOM 863 C CA . GLN A 1 103 ? 0.563 13.551 -3.004 1.00 85.31 103 GLN A CA 1
ATOM 864 C C . GLN A 1 103 ? 1.885 14.070 -3.578 1.00 85.31 103 GLN A C 1
ATOM 866 O O . GLN A 1 103 ? 1.877 14.959 -4.426 1.00 85.31 103 GLN A O 1
ATOM 871 N N . THR A 1 104 ? 3.016 13.557 -3.090 1.00 84.94 104 THR A N 1
ATOM 872 C CA . THR A 1 104 ? 4.339 13.952 -3.595 1.00 84.94 104 THR A CA 1
ATOM 873 C C . THR A 1 104 ? 4.715 13.222 -4.878 1.00 84.94 104 THR A C 1
ATOM 875 O O . THR A 1 104 ? 5.554 13.742 -5.606 1.00 84.94 104 THR A O 1
ATOM 878 N N . ASP A 1 105 ? 4.109 12.053 -5.128 1.00 79.94 105 ASP A N 1
ATOM 879 C CA . ASP A 1 105 ? 4.397 11.123 -6.227 1.00 79.94 105 ASP A CA 1
ATOM 880 C C . ASP A 1 105 ? 5.870 11.167 -6.663 1.00 79.94 105 ASP A C 1
ATOM 882 O O . ASP A 1 105 ? 6.198 11.595 -7.778 1.00 79.94 105 ASP A O 1
ATOM 886 N N . PRO A 1 106 ? 6.797 10.812 -5.753 1.00 68.50 106 PRO A N 1
ATOM 887 C CA . PRO A 1 106 ? 8.208 10.961 -6.034 1.00 68.50 106 PRO A CA 1
ATOM 888 C C . PRO A 1 106 ? 8.539 10.116 -7.265 1.00 68.50 106 PRO A C 1
ATOM 890 O O . PRO A 1 106 ? 8.288 8.913 -7.283 1.00 68.50 106 PRO A O 1
ATOM 893 N N . PHE A 1 107 ? 9.107 10.761 -8.286 1.00 73.50 107 PHE A N 1
ATOM 894 C CA . PHE A 1 107 ? 9.491 10.156 -9.569 1.00 73.50 107 PHE A CA 1
ATOM 895 C C . PHE A 1 107 ? 8.340 9.760 -10.514 1.00 73.50 107 PHE A C 1
ATOM 897 O O . PHE A 1 107 ? 8.607 9.150 -11.548 1.00 73.50 107 PHE A O 1
ATOM 904 N N . GLY A 1 108 ? 7.089 10.142 -10.229 1.00 79.19 108 GLY A N 1
ATOM 905 C CA . GLY A 1 108 ? 5.955 9.835 -11.110 1.00 79.19 108 GLY A CA 1
ATOM 906 C C . GLY A 1 108 ? 5.528 8.363 -11.073 1.00 79.19 108 GLY A C 1
ATOM 907 O O . GLY A 1 108 ? 4.981 7.856 -12.052 1.00 79.19 10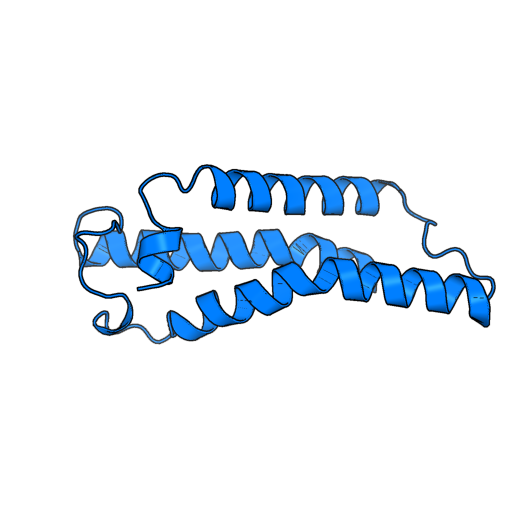8 GLY A O 1
ATOM 908 N N . LEU A 1 109 ? 5.842 7.651 -9.986 1.00 82.94 109 LEU A N 1
ATOM 909 C CA . LEU A 1 109 ? 5.663 6.203 -9.865 1.00 82.94 109 LEU A CA 1
ATOM 910 C C . LEU A 1 109 ? 4.188 5.796 -9.798 1.00 82.94 109 LEU A C 1
ATOM 912 O O . LEU A 1 109 ? 3.825 4.735 -10.301 1.00 82.94 109 LEU A O 1
ATOM 916 N N . ILE A 1 110 ? 3.341 6.606 -9.160 1.00 83.50 110 ILE A N 1
ATOM 917 C CA . ILE A 1 110 ? 1.904 6.332 -9.074 1.00 83.50 110 ILE A CA 1
ATOM 918 C C . ILE A 1 110 ? 1.233 6.605 -10.410 1.00 83.50 110 ILE A C 1
ATOM 920 O O . ILE A 1 110 ? 0.402 5.804 -10.829 1.00 83.50 110 ILE A O 1
ATOM 924 N N . ASN A 1 111 ? 1.619 7.687 -11.088 1.00 80.38 111 ASN A N 1
ATOM 925 C CA . ASN A 1 111 ? 1.143 7.958 -12.441 1.00 80.38 111 ASN A CA 1
ATOM 926 C C . ASN A 1 111 ? 1.530 6.823 -13.394 1.00 80.38 111 ASN A C 1
ATOM 928 O O . ASN A 1 111 ? 0.666 6.287 -14.072 1.00 80.38 111 ASN A O 1
ATOM 932 N N . TRP A 1 112 ? 2.782 6.363 -13.342 1.00 82.06 112 TRP A N 1
ATOM 933 C CA . TRP A 1 112 ? 3.218 5.199 -14.115 1.00 82.06 112 TRP A CA 1
ATOM 934 C C . TRP A 1 112 ? 2.441 3.918 -13.770 1.00 82.06 112 TRP A C 1
ATOM 936 O O . TRP A 1 112 ? 2.165 3.125 -14.656 1.00 82.06 112 TRP A O 1
ATOM 946 N N . LEU A 1 113 ? 2.063 3.697 -12.504 1.00 80.56 113 LEU A N 1
ATOM 947 C CA . LEU A 1 113 ? 1.230 2.547 -12.120 1.00 80.56 113 LEU A CA 1
ATOM 948 C C . LEU A 1 113 ? -0.213 2.655 -12.656 1.00 80.56 113 LEU A C 1
ATOM 950 O O . LEU A 1 113 ? -0.903 1.638 -12.741 1.00 80.56 113 LEU A O 1
ATOM 954 N N . ALA A 1 114 ? -0.684 3.873 -12.926 1.00 77.31 114 ALA A N 1
ATOM 955 C CA . ALA A 1 114 ? -2.031 4.155 -13.410 1.00 77.31 114 ALA A CA 1
ATOM 956 C C . ALA A 1 114 ? -2.153 4.150 -14.948 1.00 77.31 114 ALA A C 1
ATOM 958 O O . ALA A 1 114 ? -3.285 4.075 -15.433 1.00 77.31 114 ALA A O 1
ATOM 959 N N . ASP A 1 115 ? -1.029 4.226 -15.668 1.00 71.94 115 ASP A N 1
ATOM 960 C CA . ASP A 1 115 ? -0.914 4.109 -17.134 1.00 71.94 115 ASP A CA 1
ATOM 961 C C . ASP A 1 115 ? -0.916 2.642 -17.613 1.00 71.94 115 ASP A C 1
ATOM 963 O O . ASP A 1 115 ? -1.410 2.383 -18.739 1.00 71.94 115 ASP A O 1
#

Radius of gyration: 17.19 Å; chains: 1; bounding box: 43×27×45 Å